Protein AF-A0A926FK89-F1 (afdb_monomer_lite)

Sequence (95 aa):
AAVRRLFLAEALAVAAGGCIAGALFALLIRAALNASGLILPPPPGATHGMPLNVRLYPLAYAAGLVAMLLTMGIAAYFPARRASRVPIVDALSHV

pLDDT: mean 72.89, std 10.89, range [51.22, 89.81]

Radius of gyration: 22.09 Å; chains: 1; bounding box: 52×34×59 Å

Structure (mmCIF, N/CA/C/O backbone):
data_AF-A0A926FK89-F1
#
_entry.id   AF-A0A926FK89-F1
#
loop_
_atom_site.group_PDB
_atom_site.id
_atom_site.type_symbol
_atom_site.label_atom_id
_atom_site.label_alt_id
_atom_site.label_comp_id
_atom_site.label_asym_id
_atom_site.label_entity_id
_atom_site.label_seq_id
_atom_site.pdbx_PDB_ins_code
_atom_site.Cartn_x
_atom_site.Cartn_y
_atom_site.Cartn_z
_atom_site.occupancy
_atom_site.B_iso_or_equiv
_atom_site.auth_seq_id
_atom_site.auth_comp_id
_atom_site.auth_asym_id
_atom_site.auth_atom_id
_atom_site.pdbx_PDB_model_num
ATOM 1 N N . ALA A 1 1 ? -20.568 4.036 25.144 1.00 59.03 1 ALA A N 1
ATOM 2 C CA . ALA A 1 1 ? -19.897 2.935 24.406 1.00 59.03 1 ALA A CA 1
ATOM 3 C C . ALA A 1 1 ? -20.191 2.936 22.896 1.00 59.03 1 ALA A C 1
ATOM 5 O O . ALA A 1 1 ? -19.263 2.704 22.129 1.00 59.03 1 ALA A O 1
ATOM 6 N N . ALA A 1 2 ? -21.430 3.210 22.458 1.00 70.50 2 ALA A N 1
ATOM 7 C CA . ALA A 1 2 ? -21.825 3.184 21.040 1.00 70.50 2 ALA A CA 1
ATOM 8 C C . ALA A 1 2 ? -21.093 4.217 20.157 1.00 70.50 2 ALA A C 1
ATOM 10 O O . ALA A 1 2 ? -20.538 3.848 19.128 1.00 70.50 2 ALA A O 1
ATOM 11 N N . VAL A 1 3 ? -20.989 5.471 20.609 1.00 70.50 3 VAL A N 1
ATOM 12 C CA . VAL A 1 3 ? -20.359 6.577 19.855 1.00 70.50 3 VAL A CA 1
ATOM 13 C C . VAL A 1 3 ? -18.902 6.272 19.479 1.00 70.50 3 VAL A C 1
ATOM 15 O O . VAL A 1 3 ? -18.499 6.440 18.335 1.00 70.50 3 VAL A O 1
ATOM 18 N N . ARG A 1 4 ? -18.121 5.699 20.405 1.00 68.94 4 ARG A N 1
ATOM 19 C CA . ARG A 1 4 ? -16.732 5.283 20.146 1.00 68.94 4 ARG A CA 1
ATOM 20 C C . ARG A 1 4 ? -16.628 4.214 19.052 1.00 68.94 4 ARG A C 1
ATOM 22 O O . ARG A 1 4 ? -15.679 4.238 18.278 1.00 68.94 4 ARG A O 1
ATOM 29 N N . ARG A 1 5 ? -17.577 3.269 18.996 1.00 71.44 5 ARG A N 1
ATOM 30 C CA . ARG A 1 5 ? -17.604 2.215 17.964 1.00 71.44 5 ARG A CA 1
ATOM 31 C C . ARG A 1 5 ? -17.981 2.783 16.597 1.00 71.44 5 ARG A C 1
ATOM 33 O O . ARG A 1 5 ? -17.420 2.329 15.611 1.00 71.44 5 ARG A O 1
ATOM 40 N N . LEU A 1 6 ? -18.870 3.778 16.555 1.00 77.88 6 LEU A N 1
ATOM 41 C CA . LEU A 1 6 ? -19.268 4.455 15.320 1.00 77.88 6 LEU A CA 1
ATOM 42 C C . LEU A 1 6 ? -18.087 5.205 14.689 1.00 77.88 6 LEU A C 1
ATOM 44 O O . LEU A 1 6 ? -17.758 4.946 13.539 1.00 77.88 6 LEU A O 1
ATOM 48 N N . PHE A 1 7 ? -17.376 6.024 15.469 1.00 70.88 7 PHE A N 1
ATOM 49 C CA . PHE A 1 7 ? -16.185 6.733 14.981 1.00 70.88 7 PHE A CA 1
ATOM 50 C C . PHE A 1 7 ? -15.055 5.787 14.553 1.00 70.88 7 PHE A C 1
ATOM 52 O O . PHE A 1 7 ? -14.371 6.045 13.567 1.00 70.88 7 PHE A O 1
ATOM 59 N N . LEU A 1 8 ? -14.862 4.672 15.268 1.00 72.44 8 LEU A N 1
ATOM 60 C CA . LEU A 1 8 ? -13.919 3.627 14.851 1.00 72.44 8 LEU A CA 1
ATOM 61 C C . LEU A 1 8 ? -14.327 2.991 13.516 1.00 72.44 8 LEU A C 1
ATOM 63 O O . LEU A 1 8 ? -13.470 2.786 12.662 1.00 72.44 8 LEU A O 1
ATOM 67 N N . ALA A 1 9 ? -15.613 2.688 13.330 1.00 76.25 9 ALA A N 1
ATOM 68 C CA . ALA A 1 9 ? -16.122 2.106 12.092 1.00 76.25 9 ALA A CA 1
ATOM 69 C C . ALA A 1 9 ? -15.997 3.075 10.908 1.00 76.25 9 ALA A C 1
ATOM 71 O O . ALA A 1 9 ? -15.590 2.665 9.826 1.00 76.25 9 ALA A O 1
ATOM 72 N N . GLU A 1 10 ? -16.276 4.359 11.121 1.00 73.50 10 GLU A N 1
ATOM 73 C CA . GLU A 1 10 ? -16.148 5.398 10.100 1.00 73.50 10 GLU A CA 1
ATOM 74 C C . GLU A 1 10 ? -14.683 5.615 9.694 1.00 73.50 10 GLU A C 1
ATOM 76 O O . GLU A 1 10 ? -14.357 5.612 8.507 1.00 73.50 10 GLU A O 1
ATOM 81 N N . ALA A 1 11 ? -13.768 5.678 10.667 1.00 73.12 11 ALA A N 1
ATOM 82 C CA . ALA A 1 11 ? -12.334 5.766 10.397 1.00 73.12 11 ALA A CA 1
ATOM 83 C C . ALA A 1 11 ? -11.810 4.544 9.621 1.00 73.12 11 ALA A C 1
ATOM 85 O O . ALA A 1 11 ? -11.023 4.694 8.686 1.00 73.12 11 ALA A O 1
ATOM 86 N N . LEU A 1 12 ? -12.267 3.337 9.975 1.00 75.12 12 LEU A N 1
ATOM 87 C CA . LEU A 1 12 ? -11.929 2.110 9.250 1.00 75.12 12 LEU A CA 1
ATOM 88 C C . LEU A 1 12 ? -12.488 2.114 7.823 1.00 75.12 12 LEU A C 1
ATOM 90 O O . LEU A 1 12 ? -11.778 1.719 6.900 1.00 75.12 12 LEU A O 1
ATOM 94 N N . ALA A 1 13 ? -13.721 2.585 7.627 1.00 79.81 13 ALA A N 1
ATOM 95 C CA . ALA A 1 13 ? -14.342 2.673 6.309 1.00 79.81 13 ALA A CA 1
ATOM 96 C C . ALA A 1 13 ? -13.577 3.633 5.384 1.00 79.81 13 ALA A C 1
ATOM 98 O O . ALA A 1 13 ? -13.272 3.278 4.245 1.00 79.81 13 ALA A O 1
ATOM 99 N N . VAL A 1 14 ? -13.193 4.812 5.886 1.00 77.94 14 VAL A N 1
ATOM 100 C CA . VAL A 1 14 ? -12.401 5.795 5.126 1.00 77.94 14 VAL A CA 1
ATOM 101 C C . VAL A 1 14 ? -11.005 5.252 4.804 1.00 77.94 14 VAL A C 1
ATOM 103 O O . VAL A 1 14 ? -10.537 5.380 3.671 1.00 77.94 14 VAL A O 1
ATOM 106 N N . ALA A 1 15 ? -10.348 4.591 5.764 1.00 74.75 15 ALA A N 1
ATOM 107 C CA . ALA A 1 15 ? -9.035 3.986 5.549 1.00 74.75 15 ALA A CA 1
ATOM 108 C C . ALA A 1 15 ? -9.080 2.861 4.499 1.00 74.75 15 ALA A C 1
ATOM 110 O O . ALA A 1 15 ? -8.243 2.830 3.594 1.00 74.75 15 ALA A O 1
ATOM 111 N N . ALA A 1 16 ? -10.074 1.970 4.580 1.00 77.69 16 ALA A N 1
ATOM 112 C CA . ALA A 1 16 ? -10.266 0.893 3.612 1.00 77.69 16 ALA A CA 1
ATOM 113 C C . ALA A 1 16 ? -10.566 1.445 2.211 1.00 77.69 16 ALA A C 1
ATOM 115 O O . ALA A 1 16 ? -9.947 1.017 1.236 1.00 77.69 16 ALA A O 1
ATOM 116 N N . GLY A 1 17 ? -11.452 2.443 2.118 1.00 82.38 17 GLY A N 1
ATOM 117 C CA . GLY A 1 17 ? -11.789 3.107 0.861 1.00 82.38 17 GLY A CA 1
ATOM 118 C C . GLY A 1 17 ? -10.568 3.724 0.181 1.00 82.38 17 GLY A C 1
ATOM 119 O O . GLY A 1 17 ? -10.342 3.494 -1.006 1.00 82.38 17 GLY A O 1
ATOM 120 N N . GLY A 1 18 ? -9.725 4.439 0.931 1.00 79.69 18 GLY A N 1
ATOM 121 C CA . GLY A 1 18 ? -8.516 5.036 0.364 1.00 79.69 18 GLY A CA 1
ATOM 122 C C . GLY A 1 18 ? -7.445 4.015 -0.041 1.00 79.69 18 GLY A C 1
ATOM 123 O O . GLY A 1 18 ? -6.783 4.216 -1.058 1.00 79.69 18 GLY A O 1
ATOM 124 N N . CYS A 1 19 ? -7.315 2.887 0.669 1.00 79.19 19 CYS A N 1
ATOM 125 C CA . CYS A 1 19 ? -6.412 1.804 0.254 1.00 79.19 19 CYS A CA 1
ATOM 126 C C . CYS A 1 19 ? -6.854 1.170 -1.074 1.00 79.19 19 CYS A C 1
ATOM 128 O O . CYS A 1 19 ? -6.030 0.966 -1.965 1.00 79.19 19 CYS A O 1
ATOM 130 N N . ILE A 1 20 ? -8.155 0.898 -1.225 1.00 84.19 20 ILE A N 1
ATOM 131 C CA . ILE A 1 20 ? -8.723 0.336 -2.459 1.00 84.19 20 ILE A CA 1
ATOM 132 C C . ILE A 1 20 ? -8.552 1.324 -3.617 1.00 84.19 20 ILE A C 1
ATOM 134 O O . ILE A 1 20 ? -8.051 0.950 -4.679 1.00 84.19 20 ILE A O 1
ATOM 138 N N . ALA A 1 21 ? -8.914 2.592 -3.405 1.00 84.75 21 ALA A N 1
ATOM 139 C CA . ALA A 1 21 ? -8.780 3.635 -4.415 1.00 84.75 21 ALA A CA 1
ATOM 140 C C . ALA A 1 21 ? -7.317 3.824 -4.848 1.00 84.75 21 ALA A C 1
ATOM 142 O O . ALA A 1 21 ? -7.031 3.892 -6.042 1.00 84.75 21 ALA A O 1
ATOM 143 N N . GLY A 1 22 ? -6.379 3.838 -3.898 1.00 82.31 22 GLY A N 1
ATOM 144 C CA . GLY A 1 22 ? -4.950 3.957 -4.174 1.00 82.31 22 GLY A CA 1
ATOM 145 C C . GLY A 1 22 ? -4.380 2.778 -4.969 1.00 82.31 22 GLY A C 1
ATOM 146 O O . GLY A 1 22 ? -3.642 2.984 -5.934 1.00 82.31 22 GLY A O 1
ATOM 147 N N . ALA A 1 23 ? -4.767 1.547 -4.620 1.00 84.44 23 ALA A N 1
ATOM 148 C CA . ALA A 1 23 ? -4.361 0.350 -5.355 1.00 84.44 23 ALA A CA 1
ATOM 149 C C . ALA A 1 23 ? -4.888 0.358 -6.801 1.00 84.44 23 ALA A C 1
ATOM 151 O O . ALA A 1 23 ? -4.134 0.086 -7.738 1.00 84.44 23 ALA A O 1
ATOM 152 N N . LEU A 1 24 ? -6.159 0.728 -6.998 1.00 88.94 24 LEU A N 1
ATOM 153 C CA . LEU A 1 24 ? -6.749 0.879 -8.331 1.00 88.94 24 LEU A CA 1
ATOM 154 C C . LEU A 1 24 ? -6.040 1.967 -9.141 1.00 88.94 24 LEU A C 1
ATOM 156 O O . LEU A 1 24 ? -5.726 1.754 -10.311 1.00 88.94 24 LEU A O 1
ATOM 160 N N . PHE A 1 25 ? -5.729 3.104 -8.519 1.00 87.56 25 PHE A N 1
ATOM 161 C CA . PHE A 1 25 ? -5.031 4.205 -9.176 1.00 87.56 25 PHE A CA 1
ATOM 162 C C . PHE A 1 25 ? -3.624 3.802 -9.645 1.00 87.56 25 PHE A C 1
ATOM 164 O O . PHE A 1 25 ? -3.241 4.092 -10.778 1.00 87.56 25 PHE A O 1
ATOM 171 N N . ALA A 1 26 ? -2.878 3.045 -8.835 1.00 85.81 26 ALA A N 1
ATOM 172 C CA . ALA A 1 26 ? -1.569 2.516 -9.223 1.00 85.81 26 ALA A CA 1
ATOM 173 C C . ALA A 1 26 ? -1.650 1.546 -10.419 1.00 85.81 26 ALA A C 1
ATOM 175 O O . ALA A 1 26 ? -0.794 1.573 -11.310 1.00 85.81 26 ALA A O 1
ATOM 176 N N . LEU A 1 27 ? -2.686 0.699 -10.470 1.00 86.56 27 L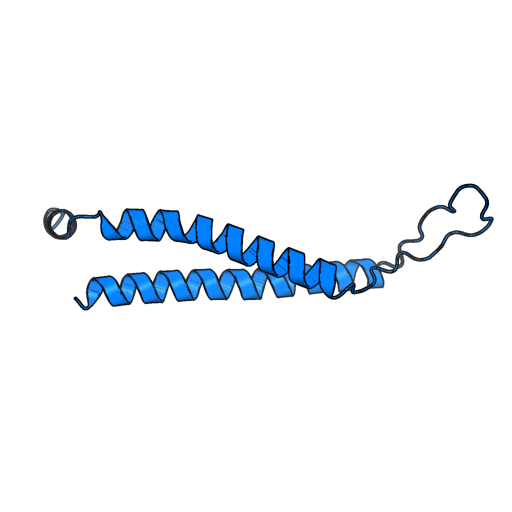EU A N 1
ATOM 177 C CA . LEU A 1 27 ? -2.927 -0.200 -11.603 1.00 86.56 27 LEU A CA 1
ATOM 178 C C . LEU A 1 27 ? -3.327 0.565 -12.869 1.00 86.56 27 LEU A C 1
ATOM 180 O O . LEU A 1 27 ? -2.840 0.232 -13.950 1.00 86.56 27 LEU A O 1
ATOM 184 N N . LEU A 1 28 ? -4.158 1.603 -12.738 1.00 89.81 28 LEU A N 1
ATOM 185 C CA . LEU A 1 28 ? -4.544 2.477 -13.846 1.00 89.81 28 LEU A CA 1
ATOM 186 C C . LEU A 1 28 ? -3.337 3.208 -14.433 1.00 89.81 28 LEU A C 1
ATOM 188 O O . LEU A 1 28 ? -3.165 3.193 -15.648 1.00 89.81 28 LEU A O 1
ATOM 192 N N . ILE A 1 29 ? -2.462 3.774 -13.595 1.00 87.19 29 ILE A N 1
ATOM 193 C CA . ILE A 1 29 ? -1.221 4.412 -14.058 1.00 87.19 29 ILE A CA 1
ATOM 194 C C . ILE A 1 29 ? -0.351 3.404 -14.810 1.00 87.19 29 ILE A C 1
ATOM 196 O O . ILE A 1 29 ? 0.120 3.703 -15.904 1.00 87.19 29 ILE A O 1
ATOM 200 N N . ARG A 1 30 ? -0.169 2.190 -14.276 1.00 85.69 30 ARG A N 1
ATOM 201 C CA . ARG A 1 30 ? 0.575 1.133 -14.978 1.00 85.69 30 ARG A CA 1
ATOM 202 C C . ARG A 1 30 ? -0.034 0.826 -16.347 1.00 85.69 30 ARG A C 1
ATOM 204 O O . ARG A 1 30 ? 0.703 0.692 -17.321 1.00 85.69 30 ARG A O 1
ATOM 211 N N . ALA A 1 31 ? -1.355 0.669 -16.419 1.00 84.88 31 ALA A N 1
ATOM 212 C CA . ALA A 1 31 ? -2.046 0.377 -17.670 1.00 84.88 31 ALA A CA 1
ATOM 213 C C . ALA A 1 31 ? -1.884 1.525 -18.676 1.00 84.88 31 ALA A C 1
ATOM 215 O O . ALA A 1 31 ? -1.536 1.273 -19.825 1.00 84.88 31 ALA A O 1
ATOM 216 N N . ALA A 1 32 ? -2.043 2.771 -18.226 1.00 86.06 32 ALA A N 1
ATOM 217 C CA . ALA A 1 32 ? -1.856 3.961 -19.047 1.00 86.06 32 ALA A CA 1
ATOM 218 C C . ALA A 1 32 ? -0.414 4.083 -19.569 1.00 86.06 32 ALA A C 1
ATOM 220 O O . ALA A 1 32 ? -0.215 4.356 -20.748 1.00 86.06 32 ALA A O 1
ATOM 221 N N . LEU A 1 33 ? 0.591 3.814 -18.727 1.00 84.81 33 LEU A N 1
ATOM 222 C CA . LEU A 1 33 ? 2.005 3.821 -19.121 1.00 84.81 33 LEU A CA 1
ATOM 223 C C . LEU A 1 33 ? 2.351 2.717 -20.123 1.00 84.81 33 LEU A C 1
ATOM 225 O O . LEU A 1 33 ? 3.170 2.933 -21.006 1.00 84.81 33 LEU A O 1
ATOM 229 N N . ASN A 1 34 ? 1.736 1.541 -20.003 1.00 83.19 34 ASN A N 1
ATOM 230 C CA . ASN A 1 34 ? 1.940 0.461 -20.968 1.00 83.19 34 ASN A CA 1
ATOM 231 C C . ASN A 1 34 ? 1.187 0.710 -22.285 1.00 83.19 34 ASN A C 1
ATOM 233 O O . ASN A 1 34 ? 1.641 0.271 -23.337 1.00 83.19 34 ASN A O 1
ATOM 237 N N . ALA A 1 35 ? 0.048 1.407 -22.236 1.00 81.31 35 ALA A N 1
ATOM 238 C CA . ALA A 1 35 ? -0.751 1.755 -23.409 1.00 81.31 35 ALA A CA 1
ATOM 239 C C . ALA A 1 35 ? -0.219 2.984 -24.165 1.00 81.31 35 ALA A C 1
ATOM 241 O O . ALA A 1 35 ? -0.503 3.131 -25.350 1.00 81.31 35 ALA A O 1
ATOM 242 N N . SER A 1 36 ? 0.560 3.856 -23.515 1.00 78.81 36 SER A N 1
ATOM 243 C CA . SER A 1 36 ? 1.083 5.085 -24.129 1.00 78.81 36 SER A CA 1
ATOM 244 C C . SER A 1 36 ? 2.132 4.838 -25.216 1.00 78.81 36 SER A C 1
ATOM 246 O O . SER A 1 36 ? 2.487 5.772 -25.931 1.00 78.81 36 SER A O 1
ATOM 248 N N . GLY A 1 37 ? 2.634 3.604 -25.355 1.00 71.38 37 GLY A N 1
ATOM 249 C CA . GLY A 1 37 ? 3.589 3.245 -26.405 1.00 71.38 37 GLY A CA 1
ATOM 250 C C . GLY A 1 37 ? 4.913 4.005 -26.304 1.00 71.38 37 GLY A C 1
ATOM 251 O O . GLY A 1 37 ? 5.612 4.141 -27.305 1.00 71.38 37 GLY A O 1
ATOM 252 N N . LEU A 1 38 ? 5.252 4.520 -25.115 1.00 73.00 38 LEU A N 1
ATOM 253 C CA . LEU A 1 38 ? 6.491 5.257 -24.883 1.00 73.00 38 LEU A CA 1
ATOM 254 C C . LEU A 1 38 ? 7.691 4.373 -25.222 1.00 73.00 38 LEU A C 1
ATOM 256 O O . LEU A 1 38 ? 7.846 3.284 -24.677 1.00 73.00 38 LEU A O 1
ATOM 260 N N . ILE A 1 39 ? 8.552 4.853 -26.113 1.00 72.25 39 ILE A N 1
ATOM 261 C CA . ILE A 1 39 ? 9.793 4.175 -26.482 1.00 72.25 39 ILE A CA 1
ATOM 262 C C . ILE A 1 39 ? 10.912 4.805 -25.661 1.00 72.25 39 ILE A C 1
ATOM 264 O O . ILE A 1 39 ? 11.170 6.005 -25.757 1.00 72.25 39 ILE A O 1
ATOM 268 N N . LEU A 1 40 ? 11.563 3.996 -24.827 1.00 70.38 40 LEU A N 1
ATOM 269 C CA . LEU A 1 40 ? 12.764 4.408 -24.115 1.00 70.38 40 LEU A CA 1
ATOM 270 C C . LEU A 1 40 ? 13.893 4.623 -25.130 1.00 70.38 40 LEU A C 1
ATOM 272 O O . LEU A 1 40 ? 14.079 3.776 -26.016 1.00 70.38 40 LEU A O 1
ATOM 276 N N . PRO A 1 41 ? 14.667 5.719 -25.002 1.00 66.75 41 PRO A N 1
ATOM 277 C CA . PRO A 1 41 ? 15.868 5.889 -25.796 1.00 66.75 41 PRO A CA 1
ATOM 278 C C . PRO A 1 41 ? 16.801 4.693 -25.553 1.00 66.75 41 PRO A C 1
ATOM 280 O O . PRO A 1 41 ? 16.840 4.155 -24.440 1.00 66.75 41 PRO A O 1
ATOM 283 N N . PRO A 1 42 ? 17.513 4.239 -26.593 1.00 63.41 42 PRO A N 1
ATOM 284 C CA . PRO A 1 42 ? 18.351 3.059 -26.498 1.00 63.41 42 PRO A CA 1
ATOM 285 C C . PRO A 1 42 ? 19.382 3.213 -25.368 1.00 63.41 42 PRO A C 1
ATOM 287 O O . PRO A 1 42 ? 20.024 4.263 -25.264 1.00 63.41 42 PRO A O 1
ATOM 290 N N . PRO A 1 43 ? 19.567 2.188 -24.518 1.00 67.56 43 PRO A N 1
ATOM 291 C CA . PRO A 1 43 ? 20.675 2.180 -23.575 1.00 67.56 43 PRO A CA 1
ATOM 292 C C . PRO A 1 43 ? 22.014 2.218 -24.339 1.00 67.56 43 PRO A C 1
ATOM 294 O O . PRO A 1 43 ? 22.093 1.696 -25.456 1.00 67.56 43 PRO A O 1
ATOM 297 N N . PRO A 1 44 ? 23.077 2.821 -23.773 1.00 59.25 44 PRO A N 1
ATOM 298 C CA . PRO A 1 44 ? 24.380 2.892 -24.428 1.00 59.25 44 PRO A CA 1
ATOM 299 C C . PRO A 1 44 ? 24.880 1.474 -24.744 1.00 59.25 44 PRO A C 1
ATOM 301 O O . PRO A 1 44 ? 25.083 0.666 -23.842 1.00 59.25 44 PRO A O 1
ATOM 304 N N . GLY A 1 45 ? 25.015 1.164 -26.038 1.00 61.72 45 GLY A N 1
ATOM 305 C CA . GLY A 1 45 ? 25.341 -0.176 -26.548 1.00 61.72 45 GLY A CA 1
ATOM 306 C C . GLY A 1 45 ? 24.220 -0.875 -27.334 1.00 61.72 45 GLY A C 1
ATOM 307 O O . GLY A 1 45 ? 24.486 -1.904 -27.947 1.00 61.72 45 GLY A O 1
ATOM 308 N N . ALA A 1 46 ? 22.999 -0.327 -27.376 1.00 60.34 46 ALA A N 1
ATOM 309 C CA . ALA A 1 46 ? 21.890 -0.831 -28.194 1.00 60.34 46 ALA A CA 1
ATOM 310 C C . ALA A 1 46 ? 21.542 0.138 -29.342 1.00 60.34 46 ALA A C 1
ATOM 312 O O . ALA A 1 46 ? 21.581 1.352 -29.173 1.00 60.34 46 ALA A O 1
ATOM 313 N N . THR A 1 47 ? 21.178 -0.388 -30.515 1.00 60.28 47 THR A N 1
ATOM 314 C CA . THR A 1 47 ? 20.871 0.401 -31.730 1.00 60.28 47 THR A CA 1
ATOM 315 C C . THR A 1 47 ? 19.380 0.701 -31.928 1.00 60.28 47 THR A C 1
ATOM 317 O O . THR A 1 47 ? 19.033 1.501 -32.794 1.00 60.28 47 THR A O 1
ATOM 320 N N . HIS A 1 48 ? 18.491 0.106 -31.125 1.00 58.41 48 HIS A N 1
ATOM 321 C CA . HIS A 1 48 ? 17.041 0.308 -31.205 1.00 58.41 48 HIS A CA 1
ATOM 322 C C . HIS A 1 48 ? 16.447 0.702 -29.847 1.00 58.41 48 HIS A C 1
ATOM 324 O O . HIS A 1 48 ? 16.852 0.184 -28.806 1.00 58.41 48 HIS A O 1
ATOM 330 N N . GLY A 1 49 ? 15.473 1.616 -29.871 1.00 62.09 49 GLY A N 1
ATOM 331 C CA . GLY A 1 49 ? 14.678 1.972 -28.696 1.00 62.09 49 GLY A CA 1
ATOM 332 C C . GLY A 1 49 ? 13.762 0.820 -28.275 1.00 62.09 49 GLY A C 1
ATOM 333 O O . GLY A 1 49 ? 13.226 0.102 -29.118 1.00 62.09 49 GLY A O 1
ATOM 334 N N . MET A 1 50 ? 13.590 0.637 -26.968 1.00 61.59 50 MET A N 1
ATOM 335 C CA . MET A 1 50 ? 12.769 -0.433 -26.391 1.00 61.59 50 MET A CA 1
ATOM 336 C C . MET A 1 50 ? 11.431 0.152 -25.911 1.00 61.59 50 MET A C 1
ATOM 338 O O . MET A 1 50 ? 11.444 1.203 -25.268 1.00 61.59 50 MET A O 1
ATOM 342 N N . PRO A 1 51 ? 10.273 -0.490 -26.156 1.00 69.44 51 PRO A N 1
ATOM 343 C CA . PRO A 1 51 ? 9.014 -0.045 -25.567 1.00 69.44 51 PRO A CA 1
ATOM 344 C C . PRO A 1 51 ? 9.073 -0.103 -24.033 1.00 69.44 51 PRO A C 1
ATOM 346 O O . PRO A 1 51 ? 9.529 -1.088 -23.445 1.00 69.44 51 PRO A O 1
ATOM 349 N N . LEU A 1 52 ? 8.585 0.952 -23.382 1.00 68.69 52 LEU A N 1
ATOM 350 C CA . LEU A 1 52 ? 8.405 1.027 -21.940 1.00 68.69 52 LEU A CA 1
ATOM 351 C C . LEU A 1 52 ? 7.384 -0.032 -21.526 1.00 68.69 52 LEU A C 1
ATOM 353 O O . LEU A 1 52 ? 6.191 0.084 -21.794 1.00 68.69 52 LEU A O 1
ATOM 357 N N . ASN A 1 53 ? 7.865 -1.083 -20.867 1.00 72.38 53 ASN A N 1
ATOM 358 C CA . ASN A 1 53 ? 7.015 -2.126 -20.319 1.00 72.38 53 ASN A CA 1
ATOM 359 C C . ASN A 1 53 ? 7.142 -2.137 -18.796 1.00 72.38 53 ASN A C 1
ATOM 361 O O . ASN A 1 53 ? 8.111 -2.648 -18.232 1.00 72.38 53 ASN A O 1
ATOM 365 N N . VAL A 1 54 ? 6.142 -1.578 -18.120 1.00 76.31 54 VAL A N 1
ATOM 366 C CA . VAL A 1 54 ? 6.014 -1.632 -16.665 1.00 76.31 54 VAL A CA 1
ATOM 367 C C . VAL A 1 54 ? 5.551 -3.037 -16.281 1.00 76.31 54 VAL A C 1
ATOM 369 O O . VAL A 1 54 ? 4.351 -3.359 -16.218 1.00 76.31 54 VAL A O 1
ATOM 372 N N . ARG A 1 55 ? 6.537 -3.908 -16.052 1.00 76.25 55 ARG A N 1
ATOM 373 C CA . ARG A 1 55 ? 6.333 -5.267 -15.547 1.00 76.25 55 ARG A CA 1
ATOM 374 C C . ARG A 1 55 ? 5.757 -5.236 -14.136 1.00 76.25 55 ARG A C 1
ATOM 376 O O . ARG A 1 55 ? 6.139 -4.426 -13.295 1.00 76.25 55 ARG A O 1
ATOM 383 N N . LEU A 1 56 ? 4.822 -6.148 -13.884 1.00 76.25 56 LEU A N 1
ATOM 384 C CA . LEU A 1 56 ? 4.233 -6.314 -12.565 1.00 76.25 56 LEU A CA 1
ATOM 385 C C . LEU A 1 56 ? 5.164 -7.203 -11.739 1.00 76.25 56 LEU A C 1
ATOM 387 O O . LEU A 1 56 ? 5.149 -8.421 -11.888 1.00 76.25 56 LEU A O 1
ATOM 391 N N . TYR A 1 57 ? 6.005 -6.588 -10.913 1.00 85.75 57 TYR A N 1
ATOM 392 C CA . TYR A 1 57 ? 6.844 -7.307 -9.959 1.00 85.75 57 TYR A CA 1
ATOM 393 C C . TYR A 1 57 ? 6.047 -7.508 -8.667 1.00 85.75 57 TYR A C 1
ATOM 395 O O . TYR A 1 57 ? 5.841 -6.529 -7.943 1.00 85.75 57 TYR A O 1
ATOM 403 N N . PRO A 1 58 ? 5.588 -8.736 -8.350 1.00 78.75 58 PRO A N 1
ATOM 404 C CA . PRO A 1 58 ? 4.651 -8.962 -7.249 1.00 78.75 58 PRO A CA 1
ATOM 405 C C . PRO A 1 58 ? 5.195 -8.468 -5.910 1.00 78.75 58 PRO A C 1
ATOM 407 O O . PRO A 1 58 ? 4.464 -7.867 -5.134 1.00 78.75 58 PRO A O 1
ATOM 410 N N . LEU A 1 59 ? 6.499 -8.645 -5.679 1.00 86.69 59 LEU A N 1
ATOM 411 C CA . LEU A 1 59 ? 7.163 -8.208 -4.454 1.00 86.69 59 LEU A CA 1
ATOM 412 C C . LEU A 1 59 ? 7.195 -6.678 -4.314 1.00 86.69 59 LEU A C 1
ATOM 414 O O . LEU A 1 59 ? 6.937 -6.163 -3.232 1.00 86.69 59 LEU A O 1
ATOM 418 N N . ALA A 1 60 ? 7.466 -5.950 -5.401 1.00 83.19 60 ALA A N 1
ATOM 419 C CA . ALA A 1 60 ? 7.496 -4.487 -5.387 1.00 83.19 60 ALA A CA 1
ATOM 420 C C . ALA A 1 60 ? 6.094 -3.902 -5.165 1.00 83.19 60 ALA A C 1
ATOM 422 O O . ALA A 1 60 ? 5.923 -2.971 -4.381 1.00 83.19 60 ALA A O 1
ATOM 423 N N . TYR A 1 61 ? 5.081 -4.493 -5.804 1.00 82.50 61 TYR A N 1
ATOM 424 C CA . TYR A 1 61 ? 3.687 -4.115 -5.585 1.00 82.50 61 TYR A CA 1
ATOM 425 C C . TYR A 1 61 ? 3.225 -4.447 -4.167 1.00 82.50 61 TYR A C 1
ATOM 427 O O . TYR A 1 61 ? 2.603 -3.602 -3.534 1.00 82.50 61 TYR A O 1
ATOM 435 N N . ALA A 1 62 ? 3.567 -5.627 -3.640 1.00 84.56 62 ALA A N 1
ATOM 436 C CA . ALA A 1 62 ? 3.259 -6.004 -2.264 1.00 84.56 62 ALA A CA 1
ATOM 437 C C . ALA A 1 62 ? 3.922 -5.051 -1.259 1.00 84.56 62 ALA A C 1
ATOM 439 O O . ALA A 1 62 ? 3.256 -4.574 -0.346 1.00 84.56 62 ALA A O 1
ATOM 440 N N . ALA A 1 63 ? 5.198 -4.708 -1.460 1.00 88.69 63 ALA A N 1
ATOM 441 C CA . ALA A 1 63 ? 5.903 -3.736 -0.629 1.00 88.69 63 ALA A CA 1
ATOM 442 C C . ALA A 1 63 ? 5.255 -2.344 -0.696 1.00 88.69 63 ALA A C 1
ATOM 444 O O . ALA A 1 63 ? 5.069 -1.708 0.339 1.00 88.69 63 ALA A O 1
ATOM 445 N N . GLY A 1 64 ? 4.846 -1.891 -1.887 1.00 85.31 64 GLY A N 1
ATOM 446 C CA . GLY A 1 64 ? 4.104 -0.640 -2.059 1.00 85.31 64 GLY A CA 1
ATOM 447 C C . GLY A 1 64 ? 2.744 -0.654 -1.356 1.00 85.31 64 GLY A C 1
ATOM 448 O O . GLY A 1 64 ? 2.371 0.327 -0.719 1.00 85.31 64 GLY A O 1
ATOM 449 N N . LEU A 1 65 ? 2.036 -1.784 -1.401 1.00 83.94 65 LEU A N 1
ATOM 450 C CA . LEU A 1 65 ? 0.761 -1.984 -0.708 1.00 83.94 65 LEU A CA 1
ATOM 451 C C . LEU A 1 65 ? 0.943 -1.946 0.814 1.00 83.94 65 LEU A C 1
ATOM 453 O O . LEU A 1 65 ? 0.176 -1.283 1.506 1.00 83.94 65 LEU A O 1
ATOM 457 N N . VAL A 1 66 ? 1.989 -2.593 1.333 1.00 86.94 66 VAL A N 1
ATOM 458 C CA . VAL A 1 66 ? 2.359 -2.533 2.755 1.00 86.94 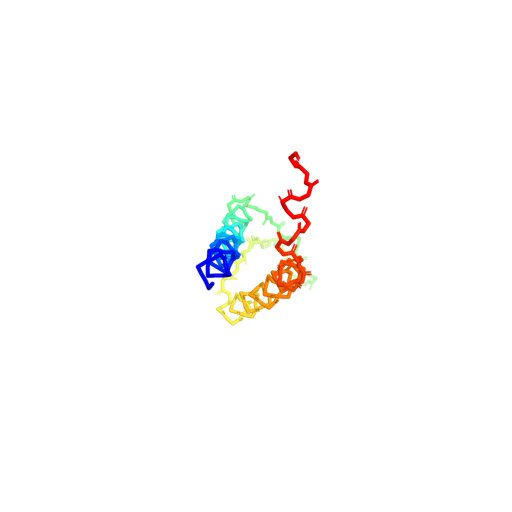66 VAL A CA 1
ATOM 459 C C . VAL A 1 66 ? 2.726 -1.107 3.156 1.00 86.94 66 VAL A C 1
ATOM 461 O O . VAL A 1 66 ? 2.238 -0.625 4.173 1.00 86.94 66 VAL A O 1
ATOM 464 N N . ALA A 1 67 ? 3.526 -0.403 2.353 1.00 86.44 67 ALA A N 1
ATOM 465 C CA . ALA A 1 67 ? 3.877 0.989 2.611 1.00 86.44 67 ALA A CA 1
ATOM 466 C C . ALA A 1 67 ? 2.630 1.885 2.636 1.00 86.44 67 ALA A C 1
ATOM 468 O O . ALA A 1 67 ? 2.455 2.644 3.584 1.00 86.44 67 ALA A O 1
ATOM 469 N N . MET A 1 68 ? 1.719 1.739 1.668 1.00 82.19 68 MET A N 1
ATOM 470 C CA . MET A 1 68 ? 0.433 2.444 1.664 1.00 82.19 68 MET A CA 1
ATOM 471 C C . MET A 1 68 ? -0.395 2.123 2.904 1.00 82.19 68 MET A C 1
ATOM 473 O O . MET A 1 68 ? -0.877 3.046 3.548 1.00 82.19 68 MET A O 1
ATOM 477 N N . LEU A 1 69 ? -0.532 0.849 3.278 1.00 81.50 69 LEU A N 1
ATOM 478 C CA . LEU A 1 69 ? -1.261 0.442 4.482 1.00 81.50 69 LEU A CA 1
ATOM 479 C C . LEU A 1 69 ? -0.653 1.051 5.749 1.00 81.50 69 LEU A C 1
ATOM 481 O O . LEU A 1 69 ? -1.391 1.523 6.611 1.00 81.50 69 LEU A O 1
ATOM 485 N N . LEU A 1 70 ? 0.677 1.088 5.856 1.00 84.69 70 LEU A N 1
ATOM 486 C CA . LEU A 1 70 ? 1.374 1.708 6.981 1.00 84.69 70 LEU A CA 1
ATOM 487 C C . LEU A 1 70 ? 1.159 3.220 7.005 1.00 84.69 70 LEU A C 1
ATOM 489 O O . LEU A 1 70 ? 0.773 3.762 8.038 1.00 84.69 70 LEU A O 1
ATOM 493 N N . THR A 1 71 ? 1.351 3.910 5.881 1.00 82.12 71 THR A N 1
ATOM 494 C CA . THR A 1 71 ? 1.146 5.359 5.787 1.00 82.12 71 THR A CA 1
ATOM 495 C C . THR A 1 71 ? -0.306 5.732 6.062 1.00 82.12 71 THR A C 1
ATOM 497 O O . THR A 1 71 ? -0.555 6.653 6.834 1.00 82.12 71 THR A O 1
ATOM 500 N N . MET A 1 72 ? -1.268 4.999 5.500 1.00 74.81 72 MET A N 1
ATOM 501 C CA . MET A 1 72 ? -2.695 5.220 5.725 1.00 74.81 72 MET A CA 1
ATOM 502 C C . MET A 1 72 ? -3.083 4.893 7.167 1.00 74.81 72 MET A C 1
ATOM 504 O O . MET A 1 72 ? -3.856 5.626 7.772 1.00 74.81 72 MET A O 1
ATOM 508 N N . GLY A 1 73 ? -2.514 3.834 7.749 1.00 74.00 73 GLY A N 1
ATOM 509 C CA . GLY A 1 73 ? -2.693 3.481 9.155 1.00 74.00 73 GLY A CA 1
ATOM 510 C C . GLY A 1 73 ? -2.171 4.570 10.094 1.00 74.00 73 GLY A C 1
ATOM 511 O O . GLY A 1 73 ? -2.867 4.962 11.027 1.00 74.00 73 GLY A O 1
ATOM 512 N N . ILE A 1 74 ? -0.990 5.127 9.812 1.00 75.38 74 ILE A N 1
ATOM 513 C CA . ILE A 1 74 ? -0.417 6.264 10.550 1.00 75.38 74 ILE A CA 1
ATOM 514 C C . ILE A 1 74 ? -1.262 7.531 10.342 1.00 75.38 74 ILE A C 1
ATOM 516 O O . ILE A 1 74 ? -1.547 8.249 11.301 1.00 75.38 74 ILE A O 1
ATOM 520 N N . ALA A 1 75 ? -1.711 7.796 9.115 1.00 72.50 75 ALA A N 1
ATOM 521 C CA . ALA A 1 75 ? -2.560 8.940 8.800 1.00 72.50 75 ALA A CA 1
ATOM 522 C C . ALA A 1 75 ? -3.927 8.843 9.491 1.00 72.50 75 ALA A C 1
ATOM 524 O O . ALA A 1 75 ? -4.401 9.841 10.020 1.00 72.50 75 ALA A O 1
ATOM 525 N N . ALA A 1 76 ? -4.526 7.649 9.550 1.00 67.06 76 ALA A N 1
ATOM 526 C CA . ALA A 1 76 ? -5.787 7.370 10.238 1.00 67.06 76 ALA A CA 1
ATOM 527 C C . ALA A 1 76 ? -5.637 7.343 11.770 1.00 67.06 76 ALA A C 1
ATOM 529 O O . ALA A 1 76 ? -6.585 7.649 12.496 1.00 67.06 76 ALA A O 1
ATOM 530 N N . TYR A 1 77 ? -4.440 7.052 12.285 1.00 67.00 77 TYR A N 1
ATOM 531 C CA . TYR A 1 77 ? -4.147 7.115 13.715 1.00 67.00 77 TYR A CA 1
ATOM 532 C C . TYR A 1 77 ? -4.292 8.538 14.279 1.00 67.00 77 TYR A C 1
ATOM 534 O O . TYR A 1 77 ? -4.766 8.713 15.402 1.00 67.00 77 TYR A O 1
ATOM 542 N N . PHE A 1 78 ? -3.949 9.570 13.503 1.00 62.97 78 PHE A N 1
ATOM 543 C CA . PHE A 1 78 ? -4.047 10.971 13.929 1.00 62.97 78 PHE A CA 1
ATOM 54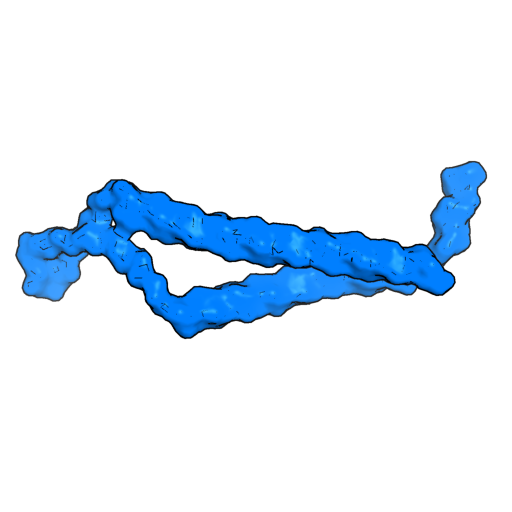4 C C . PHE A 1 78 ? -5.494 11.438 14.226 1.00 62.97 78 PHE A C 1
ATOM 546 O O . PHE A 1 78 ? -5.741 11.908 15.342 1.00 62.97 78 PHE A O 1
ATOM 553 N N . PRO A 1 79 ? -6.482 11.280 13.317 1.00 59.88 79 PRO A N 1
ATOM 554 C CA . PRO A 1 79 ? -7.8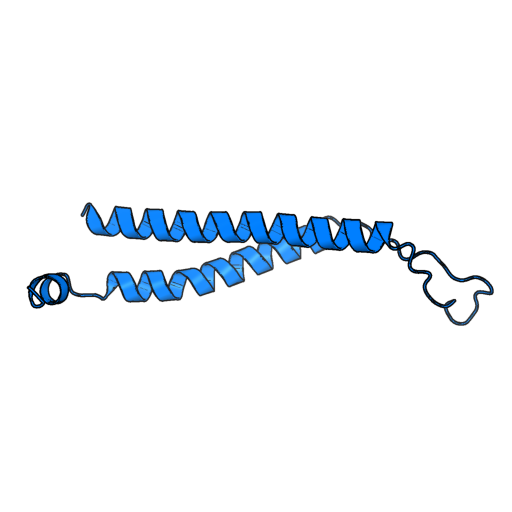81 11.575 13.605 1.00 59.88 79 PRO A CA 1
ATOM 555 C C . PRO A 1 79 ? -8.472 10.610 14.638 1.00 59.88 79 PRO A C 1
ATOM 557 O O . PRO A 1 79 ? -9.216 11.067 15.500 1.00 59.88 79 PRO A O 1
ATOM 560 N N . ALA A 1 80 ? -8.096 9.324 14.651 1.00 60.97 80 ALA A N 1
ATOM 561 C CA . ALA A 1 80 ? -8.570 8.377 15.668 1.00 60.97 80 ALA A CA 1
ATOM 562 C C . ALA A 1 80 ? -8.134 8.775 17.093 1.00 60.97 80 ALA A C 1
ATOM 564 O O . ALA A 1 80 ? -8.924 8.707 18.038 1.00 60.97 80 ALA A O 1
ATOM 565 N N . ARG A 1 81 ? -6.891 9.250 17.255 1.00 60.06 81 ARG A N 1
ATOM 566 C CA . ARG A 1 81 ? -6.359 9.755 18.530 1.00 60.06 81 ARG A CA 1
ATOM 567 C C . ARG A 1 81 ? -6.937 11.120 18.913 1.00 60.06 81 ARG A C 1
ATOM 569 O O . ARG A 1 81 ? -7.079 11.404 20.100 1.00 60.06 81 ARG A O 1
ATOM 576 N N . ARG A 1 82 ? -7.266 11.969 17.934 1.00 58.09 82 ARG A N 1
ATOM 577 C CA . ARG A 1 82 ? -7.952 13.248 18.175 1.00 58.09 82 ARG A CA 1
ATOM 578 C C . ARG A 1 82 ? -9.401 13.020 18.614 1.00 58.09 82 ARG A C 1
ATOM 580 O O . ARG A 1 82 ? -9.814 13.596 19.612 1.00 58.09 82 ARG A O 1
ATOM 587 N N . ALA A 1 83 ? -10.130 12.130 17.943 1.00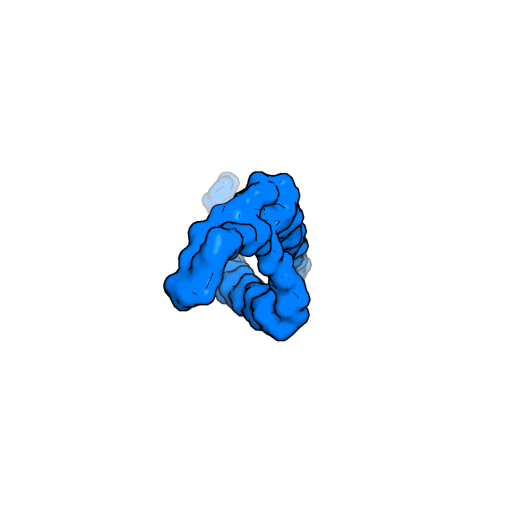 56.88 83 ALA A N 1
ATOM 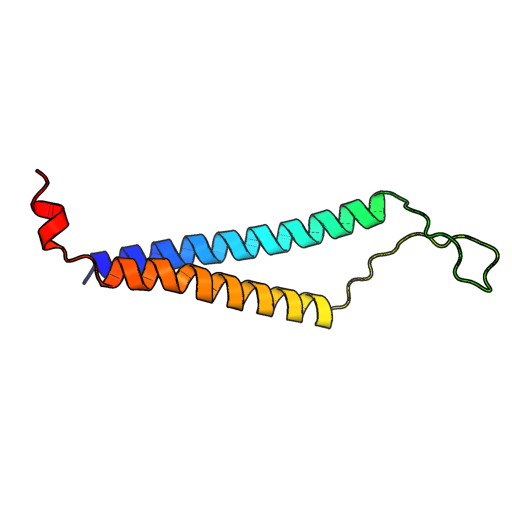588 C CA . ALA A 1 83 ? -11.519 11.785 18.250 1.00 56.88 83 ALA A CA 1
ATOM 589 C C . ALA A 1 83 ? -11.682 11.108 19.620 1.00 56.88 83 ALA A C 1
ATOM 591 O O . ALA A 1 83 ? -12.659 11.359 20.318 1.00 56.88 83 ALA A O 1
ATOM 592 N N . SER A 1 84 ? -10.709 10.299 20.058 1.00 56.72 84 SER A N 1
ATOM 593 C CA . SER A 1 84 ? -10.741 9.681 21.393 1.00 56.72 84 SER A CA 1
ATOM 594 C C . SER A 1 84 ? -10.530 10.671 22.545 1.00 56.72 84 SER A C 1
ATOM 596 O O . SER A 1 84 ? -10.782 10.319 23.698 1.00 56.72 84 SER A O 1
ATOM 598 N N . ARG A 1 85 ? -10.070 11.892 22.242 1.00 56.56 85 ARG A N 1
ATOM 599 C CA . ARG A 1 85 ? -9.774 12.953 23.211 1.00 56.56 85 ARG A CA 1
ATOM 600 C C . ARG A 1 85 ? -10.778 14.101 23.209 1.00 56.56 85 ARG A C 1
ATOM 602 O O . ARG A 1 85 ? -10.625 14.977 24.051 1.00 56.56 85 ARG A O 1
ATOM 609 N N . VAL A 1 86 ? -11.776 14.117 22.321 1.00 55.94 86 VAL A N 1
ATOM 610 C CA . VAL A 1 86 ? -12.832 15.141 22.372 1.00 55.94 86 VAL A CA 1
ATOM 611 C C . VAL A 1 86 ? -13.769 14.791 23.534 1.00 55.94 86 VAL A C 1
ATOM 613 O O . VAL A 1 86 ? -14.429 13.747 23.482 1.00 55.94 86 VAL A O 1
ATOM 616 N N . PRO A 1 87 ? -13.812 15.596 24.610 1.00 51.22 87 PRO A N 1
ATOM 617 C CA . PRO A 1 87 ? -14.750 15.366 25.693 1.00 51.22 87 PRO A CA 1
ATOM 618 C C . PRO A 1 87 ? -16.171 15.565 25.155 1.00 51.22 87 PRO A C 1
ATOM 620 O O . PRO A 1 87 ? -16.493 16.600 24.582 1.00 51.22 87 PRO A O 1
ATOM 623 N N . ILE A 1 88 ? -17.037 14.570 25.368 1.00 57.31 88 ILE A N 1
ATOM 624 C CA . ILE A 1 88 ? -18.463 14.585 24.979 1.00 57.31 88 ILE A CA 1
ATOM 625 C C . ILE A 1 88 ? -19.197 15.832 25.519 1.00 57.31 88 ILE A C 1
ATOM 627 O O . ILE A 1 88 ? -20.208 16.244 24.960 1.00 57.31 88 ILE A O 1
ATOM 631 N N . VAL A 1 89 ? -18.671 16.451 26.578 1.00 56.06 89 VAL A N 1
ATOM 632 C CA . VAL A 1 89 ? -19.250 17.626 27.242 1.00 56.06 89 VAL A CA 1
ATOM 633 C C . VAL A 1 89 ? -19.158 18.898 26.381 1.00 56.06 89 VAL A C 1
ATOM 635 O O . VAL A 1 89 ? -20.103 19.680 26.391 1.00 56.06 89 VAL A O 1
ATOM 638 N N . ASP A 1 90 ? -18.113 19.068 25.558 1.00 55.53 90 ASP A N 1
ATOM 639 C CA . ASP A 1 90 ? -17.997 20.233 24.653 1.00 55.53 90 ASP A CA 1
ATOM 640 C C . ASP A 1 90 ? -18.929 20.147 23.433 1.00 55.53 90 ASP A C 1
ATOM 642 O O . ASP A 1 90 ? -19.230 21.156 22.800 1.00 55.53 90 ASP A O 1
ATOM 646 N N . ALA A 1 91 ? -19.424 18.949 23.106 1.00 54.25 91 ALA A N 1
ATOM 647 C CA . ALA A 1 91 ? -20.403 18.763 22.034 1.00 54.25 91 ALA A CA 1
ATOM 648 C C . ALA A 1 91 ? -21.837 19.140 22.460 1.00 54.25 91 ALA A C 1
ATOM 650 O O . ALA A 1 91 ? -22.696 19.313 21.602 1.00 54.25 91 ALA A O 1
ATOM 651 N N . LEU A 1 92 ? -22.095 19.265 23.769 1.00 56.19 92 LEU A N 1
ATOM 652 C CA . LEU A 1 92 ? -23.381 19.696 24.331 1.00 56.19 92 LEU A CA 1
ATOM 653 C C . LEU A 1 92 ? -23.397 21.179 24.728 1.00 56.19 92 LEU A C 1
ATOM 655 O O . LEU A 1 92 ? -24.475 21.732 24.900 1.00 56.19 92 LEU A O 1
ATOM 659 N N . SER A 1 93 ? -22.234 21.827 24.868 1.00 54.41 93 SER A N 1
ATOM 660 C CA . SER A 1 93 ? -22.128 23.239 25.272 1.00 54.41 93 SER A CA 1
ATOM 661 C C . SER A 1 93 ? -22.353 24.242 24.132 1.00 54.41 93 SER A C 1
ATOM 663 O O . SER A 1 93 ? -22.390 25.442 24.385 1.00 54.41 93 SER A O 1
ATOM 665 N N . HIS A 1 94 ? -22.503 23.761 22.893 1.00 57.06 94 HIS A N 1
ATOM 666 C CA . HIS A 1 94 ? -22.773 24.567 21.695 1.00 57.06 94 HIS A CA 1
ATOM 667 C C . HIS A 1 94 ? -24.217 24.406 21.177 1.00 57.06 94 HIS A C 1
ATOM 669 O O . HIS A 1 94 ? -24.443 24.414 19.965 1.00 57.06 94 HIS A O 1
ATOM 675 N N . VAL A 1 95 ? -25.187 24.250 22.084 1.00 55.62 95 VAL A N 1
ATOM 676 C CA . VAL A 1 95 ? -26.618 24.464 21.799 1.00 55.62 95 VAL A CA 1
ATOM 677 C C . VAL A 1 95 ? -27.119 25.618 22.650 1.00 55.62 95 VAL A C 1
ATOM 679 O O . VAL A 1 95 ? -26.811 25.609 23.862 1.00 55.62 95 VAL A O 1
#

Secondary structure (DSSP, 8-state):
-HHHHHHHHHHHHHHHHHHHHHHHHHHHHHHHHHHTTPEEPPPTT-SSPEE------HHHHHHHHHHHHHHHHHHHHHHHHHHTTS-TTTTTTT-

Foldseek 3Di:
DVVLVVLVVVLVVVLVVVLVVVLVVVVVVLVCQQVVQDWADDDVPDPDTHTDHPDCDPVVSVVVSVVSSVVSVVVSVVVSVVVVPPPPVVVVVPD